Protein AF-A0A2V9PTD5-F1 (afdb_monomer_lite)

pLDDT: mean 80.08, std 20.38, range [32.59, 98.06]

Sequence (118 aa):
MISFTVVIIQIASVGQFMSQRPLQPLEDLILESLNPRAITGLPHPLSKFAANGAVKDGPYVDAIMEFIKDWTWEAPESVRQRAAVWFLFDSERAFFVACFEAGIDAEKLRSHLKSRRT

Radius of gyration: 26.24 Å; chains: 1; bounding box: 47×67×76 Å

Foldseek 3Di:
DDDDPDDDDDDDDDDPPPPPDPDDDPVVVVVLVPPPVSPPPDQDPQLVQAPVSDWDDDDLVVVLVQLVCLCPPPDPPPPSVVVSCCQLPVDPVNQVVSCVNGNGNSVVVSVVVVVVVD

Secondary structure (DSSP, 8-state):
--------------------PPPPPHHHHHHHHT-TT--TTSPPTTGGGBTTS----SHHHHHHHHHHHHHHHSPTT-HHHHHHHIIIII-HHHHHHHHHHHTB-HHHHHHHHHTTT-

Structure (mmCIF, N/CA/C/O backbone):
data_AF-A0A2V9PTD5-F1
#
_entry.id   AF-A0A2V9PTD5-F1
#
loop_
_atom_site.group_PDB
_atom_site.id
_atom_site.type_symbol
_atom_site.label_atom_id
_atom_site.label_alt_id
_atom_site.label_comp_id
_atom_site.label_asym_id
_atom_site.label_entity_id
_atom_site.label_seq_id
_atom_site.pdbx_PDB_ins_code
_atom_site.Cartn_x
_atom_site.Cartn_y
_atom_site.Cartn_z
_atom_site.occupancy
_atom_site.B_iso_or_equiv
_atom_site.auth_seq_id
_atom_site.auth_comp_id
_atom_site.auth_asym_id
_atom_site.auth_atom_id
_atom_site.pdbx_PDB_model_num
ATOM 1 N N . MET A 1 1 ? 30.067 -55.061 -58.990 1.00 37.31 1 MET A N 1
ATOM 2 C CA . MET A 1 1 ? 30.036 -54.650 -57.572 1.00 37.31 1 MET A CA 1
ATOM 3 C C . MET A 1 1 ? 29.016 -53.544 -57.430 1.00 37.31 1 MET A C 1
ATOM 5 O O . MET A 1 1 ? 29.197 -52.472 -57.984 1.00 37.31 1 MET A O 1
ATOM 9 N N . ILE A 1 2 ? 27.903 -53.880 -56.794 1.00 39.75 2 ILE A N 1
ATOM 10 C CA . ILE A 1 2 ? 26.776 -52.997 -56.511 1.00 39.75 2 ILE A CA 1
ATOM 11 C C . ILE A 1 2 ? 27.130 -52.213 -55.244 1.00 39.75 2 ILE A C 1
ATOM 13 O O . ILE A 1 2 ? 27.483 -52.839 -54.250 1.00 39.75 2 ILE A O 1
ATOM 17 N N . SER A 1 3 ? 27.010 -50.887 -55.247 1.00 32.59 3 SER A N 1
ATOM 18 C CA . SER A 1 3 ? 26.665 -50.175 -54.014 1.00 32.59 3 SER A CA 1
ATOM 19 C C . SER A 1 3 ? 25.913 -48.894 -54.350 1.00 32.59 3 SER A C 1
ATOM 21 O O . SER A 1 3 ? 26.396 -48.031 -55.079 1.00 32.59 3 SER A O 1
ATOM 23 N N . PHE A 1 4 ? 24.669 -48.868 -53.888 1.00 35.94 4 PHE A N 1
ATOM 24 C CA . PHE A 1 4 ? 23.638 -47.880 -54.149 1.00 35.94 4 PHE A CA 1
ATOM 25 C C . PHE A 1 4 ? 23.918 -46.587 -53.377 1.00 35.94 4 PHE A C 1
ATOM 27 O O . PHE A 1 4 ? 23.808 -46.563 -52.155 1.00 35.94 4 PHE A O 1
ATOM 34 N N . THR A 1 5 ? 24.181 -45.494 -54.089 1.00 42.69 5 THR A N 1
ATOM 35 C CA . THR A 1 5 ? 24.030 -44.137 -53.548 1.00 42.69 5 THR A CA 1
ATOM 36 C C . THR A 1 5 ? 22.682 -43.599 -54.024 1.00 42.69 5 THR A C 1
ATOM 38 O O . THR A 1 5 ? 22.575 -43.023 -55.102 1.00 42.69 5 THR A O 1
ATOM 41 N N . VAL A 1 6 ? 21.635 -43.850 -53.238 1.00 44.09 6 VAL A N 1
ATOM 42 C CA . VAL A 1 6 ? 20.286 -43.271 -53.389 1.00 44.09 6 VAL A CA 1
ATOM 43 C C . VAL A 1 6 ? 20.145 -42.277 -52.231 1.00 44.09 6 VAL A C 1
ATOM 45 O O . VAL A 1 6 ? 20.207 -42.677 -51.078 1.00 44.09 6 VAL A O 1
ATOM 48 N N . VAL A 1 7 ? 20.331 -40.976 -52.470 1.00 39.41 7 VAL A N 1
ATOM 49 C CA . VAL A 1 7 ? 19.293 -39.989 -52.837 1.00 39.41 7 VAL A CA 1
ATOM 50 C C . VAL A 1 7 ? 18.326 -39.697 -51.675 1.00 39.41 7 VAL A C 1
ATOM 52 O O . VAL A 1 7 ? 17.398 -40.453 -51.427 1.00 39.41 7 VAL A O 1
ATOM 55 N N . ILE A 1 8 ? 18.552 -38.512 -51.082 1.00 47.12 8 ILE A N 1
ATOM 56 C CA . ILE A 1 8 ? 17.583 -37.548 -50.518 1.00 47.12 8 ILE A CA 1
ATOM 57 C C . ILE A 1 8 ? 16.886 -37.953 -49.205 1.00 47.12 8 ILE A C 1
ATOM 59 O O . ILE A 1 8 ? 16.190 -38.951 -49.132 1.00 47.12 8 ILE A O 1
ATOM 63 N N . ILE A 1 9 ? 17.034 -37.121 -48.166 1.00 42.72 9 ILE A N 1
ATOM 64 C CA . ILE A 1 9 ? 15.994 -36.198 -47.673 1.00 42.72 9 ILE A CA 1
ATOM 65 C C . ILE A 1 9 ? 16.661 -35.207 -46.705 1.00 42.72 9 ILE A C 1
ATOM 67 O O . ILE A 1 9 ? 17.253 -35.561 -45.689 1.00 42.72 9 ILE A O 1
ATOM 71 N N . GLN A 1 10 ? 16.530 -33.934 -47.059 1.00 43.75 10 GLN A N 1
ATOM 72 C CA . GLN A 1 10 ? 16.771 -32.783 -46.212 1.00 43.75 10 GLN A CA 1
ATOM 73 C C . GLN A 1 10 ? 15.603 -32.654 -45.228 1.00 43.75 10 GLN A C 1
ATOM 75 O O . GLN A 1 10 ? 14.474 -32.428 -45.655 1.00 43.75 10 GLN A O 1
ATOM 80 N N . ILE A 1 11 ? 15.868 -32.762 -43.926 1.00 47.84 11 ILE A N 1
ATOM 81 C CA . ILE A 1 11 ? 14.998 -32.201 -42.886 1.00 47.84 11 ILE A CA 1
ATOM 82 C C . ILE A 1 11 ? 15.882 -31.317 -42.015 1.00 47.84 11 ILE A C 1
ATOM 84 O O . ILE A 1 11 ? 16.529 -31.766 -41.074 1.00 47.84 11 ILE A O 1
ATOM 88 N N . ALA A 1 12 ? 15.937 -30.037 -42.366 1.00 43.97 12 ALA A N 1
ATOM 89 C CA . ALA A 1 12 ? 16.238 -29.013 -41.386 1.00 43.97 12 ALA A CA 1
ATOM 90 C C . ALA A 1 12 ? 15.075 -28.991 -40.390 1.00 43.97 12 ALA A C 1
ATOM 92 O O . ALA A 1 12 ? 13.953 -28.769 -40.830 1.00 43.97 12 ALA A O 1
ATOM 93 N N . SER A 1 13 ? 15.321 -29.231 -39.099 1.00 43.06 13 SER A N 1
ATOM 94 C CA . SER A 1 13 ? 14.598 -28.596 -37.985 1.00 43.06 13 SER A CA 1
ATOM 95 C C . SER A 1 13 ? 15.048 -29.179 -36.639 1.00 43.06 13 SER A C 1
ATOM 97 O O . SER A 1 13 ? 14.902 -30.370 -36.396 1.00 43.06 13 SER A O 1
ATOM 99 N N . VAL A 1 14 ? 15.524 -28.289 -35.762 1.00 46.84 14 VAL A N 1
ATOM 100 C CA . VAL A 1 14 ? 15.432 -28.370 -34.291 1.00 46.84 14 VAL A CA 1
ATOM 101 C C . VAL A 1 14 ? 16.232 -29.487 -33.603 1.00 46.84 14 VAL A C 1
ATOM 103 O O . VAL A 1 14 ? 15.792 -30.615 -33.428 1.00 46.84 14 VAL A O 1
ATOM 106 N N . GLY A 1 15 ? 17.400 -29.101 -33.086 1.00 41.53 15 GLY A N 1
ATOM 107 C CA . GLY A 1 15 ? 18.190 -29.880 -32.132 1.00 41.53 15 GLY A CA 1
ATOM 108 C C . GLY A 1 15 ? 18.766 -28.963 -31.062 1.00 41.53 15 GLY A C 1
ATOM 109 O O . GLY A 1 15 ? 19.967 -28.722 -31.012 1.00 41.53 15 GLY A O 1
ATOM 110 N N . GLN A 1 16 ? 17.874 -28.381 -30.266 1.00 45.06 16 GLN A N 1
ATOM 111 C CA . GLN A 1 16 ? 18.172 -27.612 -29.064 1.00 45.06 16 GLN A CA 1
ATOM 112 C C . GLN A 1 16 ? 19.129 -28.424 -28.179 1.00 45.06 16 GLN A C 1
ATOM 114 O O . GLN A 1 16 ? 18.814 -29.545 -27.785 1.00 45.06 16 GLN A O 1
ATOM 119 N N . PHE A 1 17 ? 20.315 -27.875 -27.912 1.00 43.28 17 PHE A N 1
ATOM 120 C CA . PHE A 1 17 ? 21.327 -28.461 -27.034 1.00 43.28 17 PHE A CA 1
ATOM 121 C C . PHE A 1 17 ? 20.730 -28.555 -25.618 1.00 43.28 17 PHE A C 1
ATOM 123 O O . PHE A 1 17 ? 20.805 -27.612 -24.832 1.00 43.28 17 PHE A O 1
ATOM 130 N N . MET A 1 18 ? 20.046 -29.659 -25.306 1.00 47.38 18 MET A N 1
ATOM 131 C CA . MET A 1 18 ? 19.550 -29.921 -23.959 1.00 47.38 18 MET A CA 1
ATOM 132 C C . MET A 1 18 ? 20.768 -30.129 -23.065 1.00 47.38 18 MET A C 1
ATOM 134 O O . MET A 1 18 ? 21.425 -31.167 -23.112 1.00 47.38 18 MET A O 1
ATOM 138 N N . SER A 1 19 ? 21.101 -29.094 -22.298 1.00 51.88 19 SER A N 1
ATOM 139 C CA . SER A 1 19 ? 22.134 -29.133 -21.272 1.00 51.88 19 SER A CA 1
ATOM 140 C C . SER A 1 19 ? 21.834 -30.305 -20.331 1.00 51.88 19 SER A C 1
ATOM 142 O O . SER A 1 19 ? 20.830 -30.288 -19.624 1.00 51.88 19 SER A O 1
ATOM 144 N N . GLN A 1 20 ? 22.678 -31.338 -20.353 1.00 54.16 20 GLN A N 1
ATOM 145 C CA . GLN A 1 20 ? 22.596 -32.519 -19.485 1.00 54.16 20 GLN A CA 1
ATOM 146 C C . GLN A 1 20 ? 23.047 -32.146 -18.062 1.00 54.16 20 GLN A C 1
ATOM 148 O O . GLN A 1 20 ? 24.044 -32.658 -17.556 1.00 54.16 20 GLN A O 1
ATOM 153 N N . ARG A 1 21 ? 22.372 -31.183 -17.424 1.00 58.31 21 ARG A N 1
ATOM 154 C CA . ARG A 1 21 ? 22.583 -30.921 -15.999 1.00 58.31 21 ARG A CA 1
ATOM 155 C C . ARG A 1 21 ? 21.888 -32.031 -15.207 1.00 58.31 21 ARG A C 1
ATOM 157 O O . ARG A 1 21 ? 20.734 -32.331 -15.518 1.00 58.31 21 ARG A O 1
ATOM 164 N N . PRO A 1 22 ? 22.554 -32.638 -14.210 1.00 70.06 22 PRO A N 1
ATOM 165 C CA . PRO A 1 22 ? 21.898 -33.557 -13.293 1.00 70.06 22 PRO A CA 1
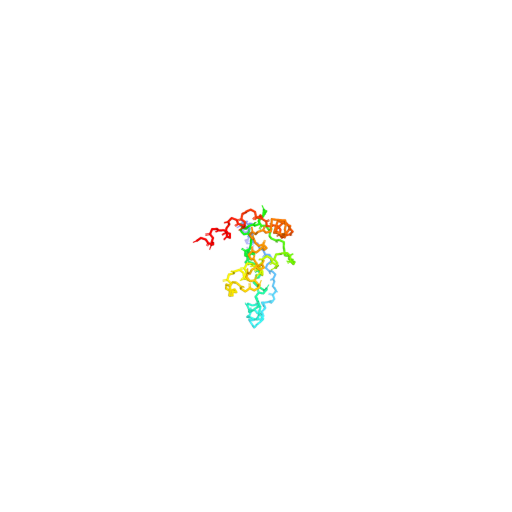ATOM 166 C C . PRO A 1 22 ? 20.664 -32.883 -12.691 1.00 70.06 22 PRO A C 1
ATOM 168 O O . PRO A 1 22 ? 20.736 -31.720 -12.285 1.00 70.06 22 PRO A O 1
ATOM 171 N N . LEU A 1 23 ? 19.537 -33.594 -12.670 1.00 71.31 23 LEU A N 1
ATOM 172 C CA . LEU A 1 23 ? 18.345 -33.124 -11.971 1.00 71.31 23 LEU A CA 1
ATOM 173 C C . LEU A 1 23 ? 18.698 -32.935 -10.493 1.00 71.31 23 LEU A C 1
ATOM 175 O O . LEU A 1 23 ? 19.383 -33.778 -9.910 1.00 71.31 23 LEU A O 1
ATOM 179 N N . GLN A 1 24 ? 18.252 -31.824 -9.906 1.00 78.44 24 GLN A N 1
ATOM 180 C CA . GLN A 1 24 ? 18.408 -31.606 -8.472 1.00 78.44 24 GLN A CA 1
ATOM 181 C C . GLN A 1 24 ? 17.709 -32.737 -7.693 1.00 78.44 24 GLN A C 1
ATOM 183 O O . GLN A 1 24 ? 16.665 -33.226 -8.142 1.00 78.44 24 GLN A O 1
ATOM 188 N N . PRO A 1 25 ? 18.270 -33.168 -6.548 1.00 86.69 25 PRO A N 1
ATOM 189 C CA . PRO A 1 25 ? 17.631 -34.138 -5.668 1.00 86.69 25 PRO A CA 1
ATOM 190 C C . PRO A 1 25 ? 16.219 -33.691 -5.283 1.00 86.69 25 PRO A C 1
ATOM 192 O O . PRO A 1 25 ? 15.972 -32.512 -5.031 1.00 86.69 25 PRO A O 1
ATOM 195 N N . LEU A 1 26 ? 15.286 -34.642 -5.200 1.00 77.94 26 LEU A N 1
ATOM 196 C CA . LEU A 1 26 ? 13.897 -34.363 -4.821 1.00 77.94 26 LEU A CA 1
ATOM 197 C C . LEU A 1 26 ? 13.800 -33.685 -3.445 1.00 77.94 26 LEU A C 1
ATOM 199 O O . LEU A 1 26 ? 12.954 -32.820 -3.244 1.00 77.94 26 LEU A O 1
ATOM 203 N N . GLU A 1 27 ? 14.679 -34.054 -2.515 1.00 84.25 27 GLU A N 1
ATOM 204 C CA . GLU A 1 27 ? 14.752 -33.473 -1.172 1.00 84.25 27 GLU A CA 1
ATOM 205 C C . GLU A 1 27 ? 15.060 -31.971 -1.206 1.00 84.25 27 GLU A C 1
ATOM 207 O O . GLU A 1 27 ? 14.407 -31.198 -0.505 1.00 84.25 27 GLU A O 1
ATOM 212 N N . ASP A 1 28 ? 15.984 -31.551 -2.073 1.00 79.00 28 ASP A N 1
ATOM 213 C CA . ASP A 1 28 ? 16.357 -30.145 -2.242 1.00 79.00 28 ASP A CA 1
ATOM 214 C C . ASP A 1 28 ? 15.203 -29.341 -2.852 1.00 79.00 28 ASP A C 1
ATOM 216 O O . ASP A 1 28 ? 14.907 -28.240 -2.395 1.00 79.00 28 ASP A O 1
ATOM 220 N N . LEU A 1 29 ? 14.490 -29.921 -3.824 1.00 75.06 29 LEU A N 1
ATOM 221 C CA . LEU A 1 29 ? 13.304 -29.309 -4.434 1.00 75.06 29 LEU A CA 1
ATOM 222 C C . LEU A 1 29 ? 12.146 -29.172 -3.435 1.00 75.06 29 LEU A C 1
ATOM 224 O O . LEU A 1 29 ? 11.428 -28.172 -3.447 1.00 75.06 29 LEU A O 1
ATOM 228 N N . ILE A 1 30 ? 11.963 -30.158 -2.550 1.00 77.94 30 ILE A N 1
ATOM 229 C CA . ILE A 1 30 ? 10.975 -30.087 -1.466 1.00 77.94 30 ILE A CA 1
ATOM 230 C C . ILE A 1 30 ? 11.366 -28.979 -0.486 1.00 77.94 30 ILE A C 1
ATOM 232 O O . ILE A 1 30 ? 10.524 -28.150 -0.143 1.00 77.94 30 ILE A O 1
ATOM 236 N N . LEU A 1 31 ? 12.631 -28.917 -0.070 1.00 76.75 31 LEU A N 1
ATOM 237 C CA . LEU A 1 31 ? 13.123 -27.891 0.848 1.00 76.75 31 LEU A CA 1
ATOM 238 C C . LEU A 1 31 ? 13.002 -26.479 0.250 1.00 76.75 31 LEU A C 1
ATOM 240 O O . LEU A 1 31 ? 12.602 -25.543 0.943 1.00 76.75 31 LEU A O 1
ATOM 244 N N . GLU A 1 32 ? 13.283 -26.336 -1.045 1.00 65.88 32 GLU A N 1
ATOM 245 C CA . GLU A 1 32 ? 13.109 -25.094 -1.795 1.00 65.88 32 GLU A CA 1
ATOM 246 C C . GLU A 1 32 ? 11.625 -24.716 -1.902 1.00 65.88 32 GLU A C 1
ATOM 248 O O . GLU A 1 32 ? 11.267 -23.580 -1.613 1.00 65.88 32 GLU A O 1
ATOM 253 N N . SER A 1 33 ? 10.724 -25.665 -2.172 1.00 62.09 33 SER A N 1
ATOM 254 C CA . SER A 1 33 ? 9.275 -25.395 -2.207 1.00 62.09 33 SER A CA 1
ATOM 255 C C . SER A 1 33 ? 8.700 -24.911 -0.867 1.00 62.09 33 SER 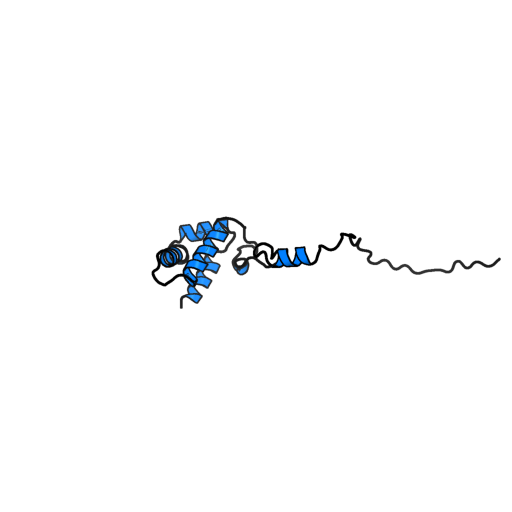A C 1
ATOM 257 O O . SER A 1 33 ? 7.703 -24.189 -0.837 1.00 62.09 33 SER A O 1
ATOM 259 N N . LEU A 1 34 ? 9.338 -25.286 0.247 1.00 70.38 34 LEU A N 1
ATOM 260 C CA . LEU A 1 34 ? 8.956 -24.882 1.600 1.00 70.38 34 LEU A CA 1
ATOM 261 C C . LEU A 1 34 ? 9.521 -23.512 1.993 1.00 70.38 34 LEU A C 1
ATOM 263 O O . LEU A 1 34 ? 9.106 -22.947 3.006 1.00 70.38 34 LEU A O 1
ATOM 267 N N . ASN A 1 35 ? 10.451 -22.959 1.212 1.00 60.03 35 ASN A N 1
ATOM 268 C CA . ASN A 1 35 ? 10.963 -21.618 1.429 1.00 60.03 35 ASN A CA 1
ATOM 269 C C . ASN A 1 35 ? 9.987 -20.594 0.811 1.00 60.03 35 ASN A C 1
ATOM 271 O O . ASN A 1 35 ? 9.894 -20.490 -0.413 1.00 60.03 35 ASN A O 1
ATOM 275 N N . PRO A 1 36 ? 9.301 -19.760 1.615 1.00 55.41 36 PRO A N 1
ATOM 276 C CA . PRO A 1 36 ? 8.350 -18.771 1.103 1.00 55.41 36 PRO A CA 1
ATOM 277 C C . PRO A 1 36 ? 9.007 -17.697 0.218 1.00 55.41 36 PRO A C 1
ATOM 279 O O . PRO A 1 36 ? 8.306 -16.995 -0.504 1.00 55.41 36 PRO A O 1
ATOM 282 N N . ARG A 1 37 ? 10.344 -17.573 0.248 1.00 55.91 37 ARG A N 1
ATOM 283 C CA . ARG A 1 37 ? 11.127 -16.706 -0.650 1.00 55.91 37 ARG A CA 1
ATOM 284 C C . ARG A 1 37 ? 11.570 -17.400 -1.940 1.00 55.91 37 ARG A C 1
ATOM 286 O O . ARG A 1 37 ? 12.048 -16.723 -2.842 1.00 55.91 37 ARG A O 1
ATOM 293 N N . ALA A 1 38 ? 11.448 -18.723 -2.028 1.00 49.88 38 ALA A N 1
ATOM 294 C CA . ALA A 1 38 ? 11.883 -19.511 -3.179 1.00 49.88 38 ALA A CA 1
ATOM 295 C C . ALA A 1 38 ? 10.766 -19.791 -4.189 1.00 49.88 38 ALA A C 1
ATOM 297 O O . ALA A 1 38 ? 11.010 -20.444 -5.203 1.00 49.88 38 ALA A O 1
ATOM 298 N N . ILE A 1 39 ? 9.563 -19.239 -3.982 1.00 55.09 39 ILE A N 1
ATOM 299 C CA . ILE A 1 39 ? 8.552 -19.157 -5.038 1.00 55.09 39 ILE A CA 1
ATOM 300 C C . ILE A 1 39 ? 9.008 -18.110 -6.065 1.00 55.09 39 ILE A C 1
ATOM 302 O O . ILE A 1 39 ? 8.471 -17.010 -6.182 1.00 55.09 39 ILE A O 1
ATOM 306 N N . THR A 1 40 ? 10.064 -18.447 -6.793 1.00 55.22 40 THR A N 1
ATOM 307 C CA . THR A 1 40 ? 10.562 -17.679 -7.920 1.00 55.22 40 THR A CA 1
ATOM 308 C C . THR A 1 40 ? 9.669 -18.009 -9.114 1.00 55.22 40 THR A C 1
ATOM 310 O O . THR A 1 40 ? 9.489 -19.165 -9.484 1.00 55.22 40 THR A O 1
ATOM 313 N N . GLY A 1 41 ? 9.007 -16.990 -9.666 1.00 59.16 41 GLY A N 1
ATOM 314 C CA . GLY A 1 41 ? 8.111 -17.137 -10.820 1.00 59.16 41 GLY A CA 1
ATOM 315 C C . GLY A 1 41 ? 6.641 -16.797 -10.571 1.00 59.16 41 GLY A C 1
ATOM 316 O O . GLY A 1 41 ? 5.905 -16.644 -11.546 1.00 59.16 41 GLY A O 1
ATOM 317 N N . LEU A 1 42 ? 6.202 -16.598 -9.319 1.00 66.06 42 LEU A N 1
ATOM 318 C CA . LEU A 1 42 ? 4.923 -15.924 -9.076 1.00 66.06 42 LEU A CA 1
ATOM 319 C C . LEU A 1 42 ? 5.113 -14.404 -9.144 1.00 66.06 42 LEU A C 1
ATOM 321 O O . LEU A 1 42 ? 6.087 -13.879 -8.602 1.00 66.06 42 LEU A O 1
ATOM 325 N N . PRO A 1 43 ? 4.193 -13.674 -9.794 1.00 76.88 43 PRO A N 1
ATOM 326 C CA . PRO A 1 43 ? 4.271 -12.225 -9.832 1.00 76.88 43 PRO A CA 1
ATOM 327 C C . PRO A 1 43 ? 4.115 -11.668 -8.413 1.00 76.88 43 PRO A C 1
ATOM 329 O O . PRO A 1 43 ? 3.262 -12.127 -7.650 1.00 76.88 43 PRO A O 1
ATOM 332 N N . HIS A 1 44 ? 4.922 -10.659 -8.069 1.00 85.19 44 HIS A N 1
ATOM 333 C CA . HIS A 1 44 ? 4.862 -9.991 -6.767 1.00 85.19 44 HIS A CA 1
ATOM 334 C C . HIS A 1 44 ? 3.401 -9.625 -6.416 1.00 85.19 44 HIS A C 1
ATOM 336 O O . HIS A 1 44 ? 2.678 -9.170 -7.309 1.00 85.19 44 HIS A O 1
ATOM 342 N N . PRO A 1 45 ? 2.922 -9.750 -5.162 1.00 87.62 45 PRO A N 1
ATOM 343 C CA . PRO A 1 45 ? 1.519 -9.467 -4.811 1.00 87.62 45 PRO A CA 1
ATOM 344 C C . PRO A 1 45 ? 1.023 -8.073 -5.232 1.00 87.62 45 PRO A C 1
ATOM 346 O O . PRO A 1 45 ? -0.156 -7.873 -5.538 1.00 87.62 45 PRO A O 1
ATOM 349 N N . LEU A 1 46 ? 1.945 -7.108 -5.282 1.00 91.56 46 LEU A N 1
ATOM 350 C CA . LEU A 1 46 ? 1.695 -5.726 -5.704 1.00 91.56 46 LEU A CA 1
ATOM 351 C C . LEU A 1 46 ? 1.917 -5.471 -7.206 1.00 91.56 46 LEU A C 1
ATOM 353 O O . LEU A 1 46 ? 1.686 -4.360 -7.666 1.00 91.56 46 LEU A O 1
ATOM 357 N N . SER A 1 47 ? 2.297 -6.481 -7.992 1.00 91.62 47 SER A N 1
ATOM 358 C CA . SER A 1 47 ? 2.549 -6.373 -9.444 1.00 91.62 47 SER A CA 1
ATOM 359 C C . SER A 1 47 ? 1.365 -5.821 -10.233 1.00 91.62 47 SER A C 1
ATOM 361 O O . SER A 1 47 ? 1.549 -5.012 -11.136 1.00 91.62 47 SER A O 1
ATOM 363 N N . LYS A 1 48 ? 0.129 -6.154 -9.843 1.00 91.44 48 LYS A N 1
ATOM 364 C CA . LYS A 1 48 ? -1.089 -5.580 -10.445 1.00 91.44 48 LYS A CA 1
ATOM 365 C C . LYS A 1 48 ? -1.206 -4.061 -10.264 1.00 91.44 48 LYS A C 1
ATOM 367 O O . LYS A 1 48 ? -1.992 -3.421 -10.967 1.00 91.44 48 LYS A O 1
ATOM 372 N N . PHE A 1 49 ? -0.454 -3.496 -9.324 1.00 94.50 49 PHE A N 1
ATOM 373 C CA . PHE A 1 49 ? -0.353 -2.066 -9.064 1.00 94.50 49 PHE A CA 1
ATOM 374 C C . PHE A 1 49 ? 0.962 -1.466 -9.558 1.00 94.50 49 PHE A C 1
ATOM 376 O O . PHE A 1 49 ? 1.159 -0.276 -9.376 1.00 94.50 49 PHE A O 1
ATOM 383 N N . ALA A 1 50 ? 1.861 -2.238 -10.170 1.00 93.12 50 ALA A N 1
ATOM 384 C CA . ALA A 1 50 ? 3.102 -1.692 -10.698 1.00 93.12 50 ALA A CA 1
ATOM 385 C C . ALA A 1 50 ? 2.821 -0.733 -11.863 1.00 93.12 50 ALA A C 1
ATOM 387 O O . ALA A 1 50 ? 2.040 -1.058 -12.761 1.00 93.12 50 ALA A O 1
ATOM 388 N N . ALA A 1 51 ? 3.490 0.420 -11.874 1.00 84.56 51 ALA A N 1
ATOM 389 C CA . ALA A 1 51 ? 3.298 1.440 -12.907 1.00 84.56 51 ALA A CA 1
ATOM 390 C C . ALA A 1 51 ? 3.737 0.953 -14.303 1.00 84.56 51 ALA A C 1
ATOM 392 O O . ALA A 1 51 ? 3.161 1.336 -15.316 1.00 84.56 51 ALA A O 1
ATOM 393 N N . ASN A 1 52 ? 4.738 0.071 -14.358 1.00 84.62 52 ASN A N 1
ATOM 394 C CA . ASN A 1 52 ? 5.306 -0.503 -15.582 1.00 84.62 52 ASN A CA 1
ATOM 395 C C . ASN A 1 52 ? 5.254 -2.045 -15.599 1.00 84.62 52 ASN A C 1
ATOM 397 O O . ASN A 1 52 ? 5.972 -2.681 -16.366 1.00 84.62 52 ASN A O 1
ATOM 401 N N . GLY A 1 53 ? 4.445 -2.650 -14.723 1.00 77.00 53 GLY A N 1
ATOM 402 C CA . GLY A 1 53 ? 4.362 -4.104 -14.560 1.00 77.00 53 GLY A CA 1
ATOM 403 C C . GLY A 1 53 ? 5.479 -4.734 -13.716 1.00 77.00 53 GLY A C 1
ATOM 404 O O . GLY A 1 53 ? 5.378 -5.919 -13.405 1.00 77.00 53 GLY A O 1
ATOM 405 N N . ALA A 1 54 ? 6.495 -3.970 -13.293 1.00 86.62 54 ALA A N 1
ATOM 406 C CA . ALA A 1 54 ? 7.578 -4.442 -12.433 1.00 86.62 54 ALA A CA 1
ATOM 407 C C . ALA A 1 54 ? 7.550 -3.752 -11.060 1.00 86.62 54 ALA A C 1
ATOM 409 O O . ALA A 1 54 ? 7.539 -2.527 -10.959 1.00 86.62 54 ALA A O 1
ATOM 410 N N . VAL A 1 55 ? 7.564 -4.550 -9.992 1.00 91.44 55 VAL A N 1
ATOM 411 C CA . VAL A 1 55 ? 7.738 -4.057 -8.619 1.00 91.44 55 VAL A CA 1
ATOM 412 C C . VAL A 1 55 ? 9.223 -4.081 -8.294 1.00 91.44 55 VAL A C 1
ATOM 414 O O . VAL A 1 55 ? 9.916 -5.032 -8.652 1.00 91.44 55 VAL A O 1
ATOM 417 N N . LYS A 1 56 ? 9.715 -3.030 -7.641 1.00 91.81 56 LYS A N 1
ATOM 418 C CA . LYS A 1 56 ? 11.094 -2.977 -7.158 1.00 91.81 56 LYS A CA 1
ATOM 419 C C . LYS A 1 56 ? 11.153 -3.614 -5.776 1.00 91.81 56 LYS A C 1
ATOM 421 O O . LYS A 1 56 ? 10.573 -3.077 -4.832 1.00 91.81 56 LYS A O 1
ATOM 426 N N . ASP A 1 57 ? 11.858 -4.734 -5.673 1.00 87.56 57 ASP A N 1
ATOM 427 C CA . ASP A 1 57 ? 12.147 -5.355 -4.383 1.00 87.56 57 ASP A CA 1
ATOM 428 C C . ASP A 1 57 ? 12.994 -4.410 -3.516 1.00 87.56 57 ASP A C 1
ATOM 430 O O . ASP A 1 57 ? 13.892 -3.721 -4.011 1.00 87.56 57 ASP A O 1
ATOM 434 N N . GLY A 1 58 ? 12.700 -4.356 -2.217 1.00 90.19 58 GLY A N 1
ATOM 435 C CA . GLY A 1 58 ? 13.371 -3.455 -1.287 1.00 90.19 58 GLY A CA 1
ATOM 436 C C . GLY A 1 58 ? 12.519 -3.041 -0.082 1.00 90.19 58 GLY A C 1
ATOM 437 O O . GLY A 1 58 ? 11.339 -3.375 0.019 1.00 90.19 58 GLY A O 1
ATOM 438 N N . PRO A 1 59 ? 13.087 -2.231 0.826 1.00 93.69 59 PRO A N 1
ATOM 439 C CA . PRO A 1 59 ? 12.455 -1.918 2.108 1.00 93.69 59 PRO A CA 1
ATOM 440 C C . PRO A 1 59 ? 11.114 -1.184 1.967 1.00 93.69 59 PRO A C 1
ATOM 442 O O . PRO A 1 59 ? 10.256 -1.296 2.836 1.00 93.69 59 PRO A O 1
ATOM 445 N N . TYR A 1 60 ? 10.906 -0.440 0.877 1.00 95.38 60 TYR A N 1
ATOM 446 C CA . TYR A 1 60 ? 9.649 0.269 0.641 1.00 95.38 60 TYR A CA 1
ATOM 447 C C . TYR A 1 60 ? 8.501 -0.669 0.276 1.00 95.38 60 TYR A C 1
ATOM 449 O O . TYR A 1 60 ? 7.391 -0.489 0.776 1.00 95.38 60 TYR A O 1
ATOM 457 N N . VAL A 1 61 ? 8.755 -1.677 -0.565 1.00 94.81 61 VAL A N 1
ATOM 458 C CA . VAL A 1 61 ? 7.726 -2.666 -0.901 1.00 94.81 61 VAL A CA 1
ATOM 459 C C . VAL A 1 61 ? 7.400 -3.533 0.316 1.00 94.81 61 VAL A C 1
ATOM 461 O O . VAL A 1 61 ? 6.223 -3.773 0.588 1.00 94.81 61 VAL A O 1
ATOM 464 N N . ASP A 1 62 ? 8.417 -3.892 1.105 1.00 94.19 62 ASP A N 1
ATOM 465 C CA . ASP A 1 62 ? 8.251 -4.637 2.353 1.00 94.19 62 ASP A CA 1
ATOM 466 C C . ASP A 1 62 ? 7.408 -3.847 3.362 1.00 94.19 62 ASP A C 1
ATOM 468 O O . ASP A 1 62 ? 6.435 -4.373 3.901 1.00 94.19 62 ASP A O 1
ATOM 472 N N . ALA A 1 63 ? 7.707 -2.556 3.549 1.00 95.69 63 ALA A N 1
ATOM 473 C CA . ALA A 1 63 ? 6.949 -1.685 4.444 1.00 95.69 63 ALA A CA 1
ATOM 474 C C . ALA A 1 63 ? 5.485 -1.531 4.003 1.00 95.69 63 ALA A C 1
ATOM 476 O O . ALA A 1 63 ? 4.577 -1.601 4.829 1.00 95.69 63 ALA A O 1
ATOM 477 N N . ILE A 1 64 ? 5.222 -1.355 2.701 1.00 96.88 64 ILE A N 1
ATOM 478 C CA . ILE A 1 64 ? 3.846 -1.290 2.182 1.00 96.88 64 ILE A CA 1
ATOM 479 C C . ILE A 1 64 ? 3.098 -2.592 2.489 1.00 96.88 64 ILE A C 1
ATOM 481 O O . ILE A 1 64 ? 1.950 -2.549 2.935 1.00 96.88 64 ILE A O 1
ATOM 485 N N . MET A 1 65 ? 3.737 -3.742 2.271 1.00 96.12 65 MET A N 1
ATOM 486 C CA . MET A 1 65 ? 3.148 -5.049 2.565 1.00 96.12 65 MET A CA 1
ATOM 487 C C . MET A 1 65 ? 2.871 -5.230 4.061 1.00 96.12 65 MET A C 1
ATOM 489 O O . MET A 1 65 ? 1.800 -5.725 4.421 1.00 96.12 65 MET A O 1
ATOM 493 N N . GLU A 1 66 ? 3.788 -4.797 4.926 1.00 96.56 66 GLU A N 1
ATOM 494 C CA . GLU A 1 66 ? 3.620 -4.837 6.379 1.00 96.56 66 GLU A CA 1
ATOM 495 C C . GLU A 1 66 ? 2.446 -3.964 6.830 1.00 96.56 66 GLU A C 1
ATOM 497 O O . GLU A 1 66 ? 1.560 -4.455 7.522 1.00 96.56 66 GLU A O 1
ATOM 502 N N . PHE A 1 67 ? 2.334 -2.726 6.344 1.00 97.56 67 PHE A N 1
ATOM 503 C CA . PHE A 1 67 ? 1.188 -1.878 6.678 1.00 97.56 67 PHE A CA 1
ATOM 504 C C . PHE A 1 67 ? -0.139 -2.433 6.145 1.00 97.56 67 PHE A C 1
ATOM 506 O O . PHE A 1 67 ? -1.156 -2.348 6.828 1.00 97.56 67 PHE A O 1
ATOM 513 N N . ILE A 1 68 ? -0.167 -3.040 4.953 1.00 96.56 68 ILE A N 1
ATOM 514 C CA . ILE A 1 68 ? -1.381 -3.711 4.453 1.00 96.56 68 ILE A CA 1
ATOM 515 C C . ILE A 1 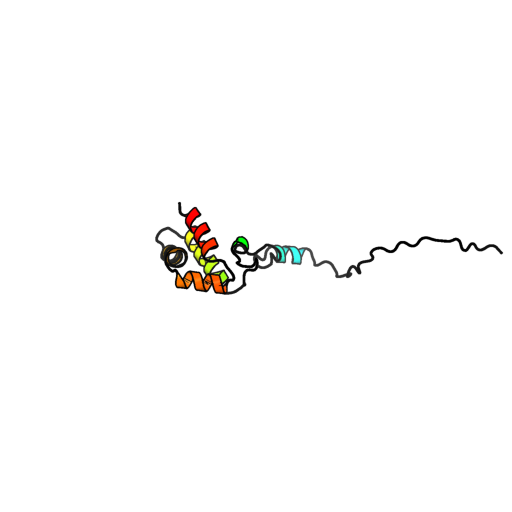68 ? -1.769 -4.877 5.372 1.00 96.56 68 ILE A C 1
ATOM 517 O O . ILE A 1 68 ? -2.954 -5.072 5.659 1.00 96.56 68 ILE A O 1
ATOM 521 N N . LYS A 1 69 ? -0.789 -5.648 5.850 1.00 95.81 69 LYS A N 1
ATOM 522 C CA . LYS A 1 69 ? -1.017 -6.739 6.799 1.00 95.81 69 LYS A CA 1
ATOM 523 C C . LYS A 1 69 ? -1.539 -6.206 8.134 1.00 95.81 69 LYS A C 1
ATOM 525 O O . LYS A 1 69 ? -2.562 -6.688 8.609 1.00 95.81 69 LYS A O 1
ATOM 530 N N . ASP A 1 70 ? -0.896 -5.193 8.698 1.00 96.62 70 ASP A N 1
ATOM 531 C CA . ASP A 1 70 ? -1.298 -4.595 9.971 1.00 96.62 70 ASP A CA 1
ATOM 532 C C . ASP A 1 70 ? -2.704 -3.994 9.889 1.00 96.62 70 ASP A C 1
ATOM 534 O O . ASP A 1 70 ? -3.501 -4.130 10.811 1.00 96.62 70 ASP A O 1
ATOM 538 N N . TRP A 1 71 ? -3.072 -3.397 8.756 1.00 95.69 71 TRP A N 1
ATOM 539 C CA . TRP A 1 71 ? -4.434 -2.914 8.542 1.00 95.69 71 TRP A CA 1
ATOM 540 C C . TRP A 1 71 ? -5.481 -4.042 8.486 1.00 95.69 71 TRP A C 1
ATOM 542 O O . TRP A 1 71 ? -6.622 -3.830 8.896 1.00 95.69 71 TRP A O 1
ATOM 552 N N . THR A 1 72 ? -5.120 -5.223 7.976 1.00 92.75 72 THR A N 1
ATOM 553 C CA . THR A 1 72 ? -6.068 -6.324 7.717 1.00 92.75 72 THR A CA 1
ATOM 554 C C . THR A 1 72 ? -6.181 -7.343 8.849 1.00 92.75 72 THR A C 1
ATOM 556 O O . THR A 1 72 ? -7.249 -7.931 9.009 1.00 92.75 72 THR A O 1
ATOM 559 N N . TRP A 1 73 ? -5.113 -7.565 9.617 1.00 92.88 73 TRP A N 1
ATOM 560 C CA . TRP A 1 73 ? -5.031 -8.663 10.589 1.00 92.88 73 TRP A CA 1
ATOM 561 C C . TRP A 1 73 ? -4.916 -8.218 12.045 1.00 92.88 73 TRP A C 1
ATOM 563 O O . TRP A 1 73 ? -5.244 -9.005 12.933 1.00 92.88 73 TRP A O 1
ATOM 573 N N . GLU A 1 74 ? -4.435 -7.004 12.315 1.00 94.44 74 GLU A N 1
ATOM 574 C CA . GLU A 1 74 ? -4.302 -6.535 13.694 1.00 94.44 74 GLU A CA 1
ATOM 575 C C . GLU A 1 74 ? -5.661 -6.153 14.286 1.00 94.44 74 GLU A C 1
ATOM 577 O O . GLU A 1 74 ? -6.609 -5.792 13.581 1.00 94.44 74 GLU A O 1
ATOM 582 N N . ALA A 1 75 ? -5.749 -6.216 15.616 1.00 90.75 75 ALA A N 1
ATOM 583 C CA . ALA A 1 75 ? -6.965 -5.836 16.319 1.00 90.75 75 ALA A CA 1
ATOM 584 C C . ALA A 1 75 ? -7.349 -4.379 15.979 1.00 90.75 75 ALA A C 1
ATOM 586 O O . ALA A 1 75 ? -6.461 -3.512 15.928 1.00 90.75 75 ALA A O 1
ATOM 587 N N . PRO A 1 76 ? -8.648 -4.084 15.778 1.00 90.25 76 PRO A N 1
ATOM 588 C CA . PRO A 1 76 ? -9.117 -2.715 15.601 1.00 90.25 76 PRO A CA 1
ATOM 589 C C . PRO A 1 76 ? -8.604 -1.810 16.725 1.00 90.25 76 PRO A C 1
ATOM 591 O O . PRO A 1 76 ? -8.533 -2.237 17.877 1.00 90.25 76 PRO A O 1
ATOM 594 N N . GLU A 1 77 ? -8.231 -0.573 16.391 1.00 91.06 77 GLU A N 1
ATOM 595 C CA . GLU A 1 77 ? -7.699 0.433 17.327 1.00 91.06 77 GLU A CA 1
ATOM 596 C C . GLU A 1 77 ? -6.348 0.097 17.982 1.00 91.06 77 GLU A C 1
ATOM 598 O O . GLU A 1 77 ? -5.817 0.899 18.760 1.00 91.06 77 GLU A O 1
ATOM 603 N N . SER A 1 78 ? -5.733 -1.041 17.644 1.00 95.81 78 SER A N 1
ATOM 604 C CA . SER A 1 78 ? -4.353 -1.318 18.042 1.00 95.81 78 SER A CA 1
ATOM 605 C C . SER A 1 78 ? -3.402 -0.263 17.468 1.00 95.81 78 SER A C 1
ATOM 607 O O . SER A 1 78 ? -3.651 0.344 16.423 1.00 95.81 78 SER A O 1
ATOM 609 N N . VAL A 1 79 ? -2.267 -0.048 18.141 1.00 96.94 79 VAL A N 1
ATOM 610 C CA . VAL A 1 79 ? -1.261 0.939 17.707 1.00 96.94 79 VAL A CA 1
ATOM 611 C C . VAL A 1 79 ? -0.806 0.671 16.268 1.00 96.94 79 VAL A C 1
ATOM 613 O O . VAL A 1 79 ? -0.674 1.610 15.486 1.00 96.94 79 VAL A O 1
ATOM 616 N N . ARG A 1 80 ? -0.628 -0.605 15.903 1.00 97.06 80 ARG A N 1
ATOM 617 C CA . ARG A 1 80 ? -0.235 -1.026 14.552 1.00 97.06 80 ARG A CA 1
ATOM 618 C C . ARG A 1 80 ? -1.323 -0.772 13.522 1.00 97.06 80 ARG A C 1
ATOM 620 O O . ARG A 1 80 ? -1.051 -0.143 12.505 1.00 97.06 80 ARG A O 1
ATOM 627 N N . GLN A 1 81 ? -2.563 -1.166 13.812 1.00 96.81 81 GLN A N 1
ATOM 628 C CA . GLN A 1 81 ? -3.688 -0.927 12.910 1.00 96.81 81 GLN A CA 1
ATOM 629 C C . GLN A 1 81 ? -3.899 0.575 12.667 1.00 96.81 81 GLN A C 1
ATOM 631 O O . GLN A 1 81 ? -4.074 0.995 11.525 1.00 96.81 81 GLN A O 1
ATOM 636 N N . ARG A 1 82 ? -3.775 1.412 13.706 1.00 96.88 82 ARG A N 1
ATOM 637 C CA . ARG A 1 82 ? -3.851 2.877 13.582 1.00 96.88 82 ARG A CA 1
ATOM 638 C C . ARG A 1 82 ? -2.700 3.462 12.765 1.00 96.88 82 ARG A C 1
ATOM 640 O O . ARG A 1 82 ? -2.936 4.335 11.932 1.00 96.88 82 ARG A O 1
ATOM 647 N N . ALA A 1 83 ? -1.474 2.981 12.973 1.00 97.38 83 ALA A N 1
ATOM 648 C CA . ALA A 1 83 ? -0.319 3.390 12.174 1.00 97.38 83 ALA A CA 1
ATOM 649 C C . ALA A 1 83 ? -0.495 3.010 10.696 1.00 97.38 83 ALA A C 1
ATOM 651 O O . ALA A 1 83 ? -0.225 3.825 9.815 1.00 97.38 83 ALA A O 1
ATOM 652 N N . ALA A 1 84 ? -1.019 1.813 10.428 1.00 97.31 84 ALA A N 1
ATOM 653 C CA . ALA A 1 84 ? -1.336 1.355 9.086 1.00 97.31 84 ALA A CA 1
ATOM 654 C C . ALA A 1 84 ? -2.433 2.192 8.424 1.00 97.31 84 ALA A C 1
ATOM 656 O O . ALA A 1 84 ? -2.284 2.583 7.268 1.00 97.31 84 ALA A O 1
ATOM 657 N N . VAL A 1 85 ? -3.502 2.532 9.152 1.00 96.88 85 VAL A N 1
ATOM 658 C CA . VAL A 1 85 ? -4.553 3.421 8.639 1.00 96.88 85 VAL A CA 1
ATOM 659 C C . VAL A 1 85 ? -3.972 4.785 8.271 1.00 96.88 85 VAL A C 1
ATOM 661 O O . VAL A 1 85 ? -4.186 5.253 7.150 1.00 96.88 85 VAL A O 1
ATOM 664 N N . TRP A 1 86 ? -3.179 5.375 9.169 1.00 97.25 86 TRP A N 1
ATOM 665 C CA . TRP A 1 86 ? -2.530 6.656 8.914 1.00 97.25 86 TRP A CA 1
ATOM 666 C C . TRP A 1 86 ? -1.620 6.594 7.684 1.00 97.25 86 TRP A C 1
ATOM 668 O O . TRP A 1 86 ? -1.730 7.433 6.793 1.00 97.25 86 TRP A O 1
ATOM 678 N N . PHE A 1 87 ? -0.748 5.588 7.591 1.00 98.06 87 PHE A N 1
ATOM 679 C CA . PHE A 1 87 ? 0.182 5.456 6.472 1.00 98.06 87 PHE A CA 1
ATOM 680 C C . PHE A 1 87 ? -0.554 5.236 5.143 1.00 98.06 87 PHE A C 1
ATOM 682 O O . PHE A 1 87 ? -0.300 5.947 4.174 1.00 98.06 87 PHE A O 1
ATOM 689 N N . LEU A 1 88 ? -1.485 4.279 5.087 1.00 96.75 88 LEU A N 1
ATOM 690 C CA . LEU A 1 88 ? -2.133 3.869 3.839 1.00 96.75 88 LEU A CA 1
ATOM 691 C C . LEU A 1 88 ? -3.141 4.903 3.327 1.00 96.75 88 LEU A C 1
ATOM 693 O O . LEU A 1 88 ? -3.236 5.116 2.112 1.00 96.75 88 LEU A O 1
ATOM 697 N N . PHE A 1 89 ? -3.894 5.549 4.220 1.00 95.94 89 PHE A N 1
ATOM 698 C CA . PHE A 1 89 ? -5.050 6.364 3.835 1.00 95.94 89 PHE A CA 1
ATOM 699 C C . PHE A 1 89 ? -4.881 7.859 4.091 1.00 95.94 89 PHE A C 1
ATOM 701 O O . PHE A 1 89 ? -5.344 8.638 3.255 1.00 95.94 89 PHE A O 1
ATOM 708 N N . ASP A 1 90 ? -4.214 8.253 5.176 1.00 95.69 90 ASP A N 1
ATOM 709 C CA . ASP A 1 90 ? -4.196 9.654 5.621 1.00 95.69 90 ASP A CA 1
ATOM 710 C C . ASP A 1 90 ? -2.918 10.388 5.193 1.00 95.69 90 ASP A C 1
ATOM 712 O O . ASP A 1 90 ? -2.943 11.570 4.853 1.00 95.69 90 ASP A O 1
ATOM 716 N N . SER A 1 91 ? -1.783 9.690 5.163 1.00 94.25 91 SER A N 1
ATOM 717 C CA . SER A 1 91 ? -0.498 10.260 4.778 1.00 94.25 91 SER A CA 1
ATOM 718 C C . SER A 1 91 ? -0.333 10.235 3.265 1.00 94.25 91 SER A C 1
ATOM 720 O O . SER A 1 91 ? -0.004 9.213 2.665 1.00 94.25 91 SER A O 1
ATOM 722 N N . GLU A 1 92 ? -0.562 11.367 2.606 1.00 93.50 92 GLU A N 1
ATOM 723 C CA . GLU A 1 92 ? -0.367 11.472 1.158 1.00 93.50 92 GLU A CA 1
ATOM 724 C C . GLU A 1 92 ? 1.106 11.299 0.773 1.00 93.50 92 GLU A C 1
ATOM 726 O O . GLU A 1 92 ? 1.448 10.414 -0.010 1.00 93.50 92 GLU A O 1
ATOM 731 N N . ARG A 1 93 ? 1.992 12.087 1.390 1.00 96.25 93 ARG A N 1
ATOM 732 C CA . ARG A 1 93 ? 3.410 12.128 1.024 1.00 96.25 93 ARG A CA 1
ATOM 733 C C . ARG A 1 93 ? 4.150 10.829 1.336 1.00 96.25 93 ARG A C 1
ATOM 735 O O . ARG A 1 93 ? 4.891 10.354 0.482 1.00 96.25 93 ARG A O 1
ATOM 742 N N . ALA A 1 94 ? 3.992 10.269 2.539 1.00 95.81 94 ALA A N 1
ATOM 743 C CA . ALA A 1 94 ? 4.751 9.075 2.927 1.00 95.81 94 ALA A CA 1
ATOM 744 C C . ALA A 1 94 ? 4.363 7.870 2.062 1.00 95.81 94 ALA A C 1
ATOM 746 O O . ALA A 1 94 ? 5.232 7.154 1.568 1.00 95.81 94 ALA A O 1
ATOM 747 N N . PHE A 1 95 ? 3.062 7.704 1.823 1.00 97.38 95 PHE A N 1
ATOM 748 C CA . PHE A 1 95 ? 2.542 6.658 0.957 1.00 97.38 95 PHE A CA 1
ATOM 749 C C . PHE A 1 95 ? 2.990 6.827 -0.495 1.00 97.38 95 PHE A C 1
ATOM 751 O O . PHE A 1 95 ? 3.442 5.860 -1.104 1.00 97.38 95 PHE A O 1
ATOM 758 N N . PHE A 1 96 ? 2.905 8.047 -1.040 1.00 96.94 96 PHE A N 1
ATOM 759 C CA . PHE A 1 96 ? 3.340 8.325 -2.407 1.00 96.94 96 PHE A CA 1
ATOM 760 C C . PHE A 1 96 ? 4.823 8.002 -2.602 1.00 96.94 96 PHE A C 1
ATOM 762 O O . PHE A 1 96 ? 5.167 7.292 -3.542 1.00 96.94 96 PHE A O 1
ATOM 769 N N . VAL A 1 97 ? 5.692 8.466 -1.695 1.00 97.31 97 VAL A N 1
ATOM 770 C CA . VAL A 1 97 ? 7.137 8.194 -1.765 1.00 97.31 97 VAL A CA 1
ATOM 771 C C . VAL A 1 97 ? 7.406 6.694 -1.702 1.00 97.31 97 VAL A C 1
ATOM 773 O O . VAL A 1 97 ? 8.119 6.176 -2.553 1.00 97.31 97 VAL A O 1
ATOM 776 N N . ALA A 1 98 ? 6.797 5.978 -0.753 1.00 97.06 98 ALA A N 1
ATOM 777 C CA . ALA A 1 98 ? 6.985 4.534 -0.650 1.00 97.06 98 ALA A CA 1
ATOM 778 C C . ALA A 1 98 ? 6.533 3.801 -1.924 1.00 97.06 98 ALA A C 1
ATOM 780 O O . ALA A 1 98 ? 7.239 2.922 -2.412 1.00 97.06 98 ALA A O 1
ATOM 781 N N . CYS A 1 99 ? 5.384 4.180 -2.493 1.00 97.06 99 CYS A N 1
ATOM 782 C CA . CYS A 1 99 ? 4.890 3.583 -3.732 1.00 97.06 99 CYS A CA 1
ATOM 783 C C . CYS A 1 99 ? 5.815 3.891 -4.915 1.00 97.06 99 CYS A C 1
ATOM 785 O O . CYS A 1 99 ? 6.162 2.982 -5.663 1.00 97.06 99 CYS A O 1
ATOM 787 N N . PHE A 1 100 ? 6.268 5.139 -5.055 1.00 96.31 100 PHE A N 1
ATOM 788 C CA . PHE A 1 100 ? 7.195 5.546 -6.109 1.00 96.31 100 PHE A CA 1
ATOM 789 C C . PHE A 1 100 ? 8.507 4.750 -6.053 1.00 96.31 100 PHE A C 1
ATOM 791 O O . PHE A 1 100 ? 8.940 4.186 -7.064 1.00 96.31 100 PHE A O 1
ATOM 798 N N . GLU A 1 101 ? 9.099 4.635 -4.863 1.00 96.50 101 GLU A N 1
ATOM 799 C CA . GLU A 1 101 ? 10.325 3.861 -4.654 1.00 96.50 101 GLU A CA 1
ATOM 800 C C . GLU A 1 101 ? 10.113 2.360 -4.901 1.00 96.50 101 GLU A C 1
ATOM 802 O O . GLU A 1 101 ? 10.997 1.696 -5.437 1.00 96.50 101 GLU A O 1
ATOM 807 N N . ALA A 1 102 ? 8.920 1.83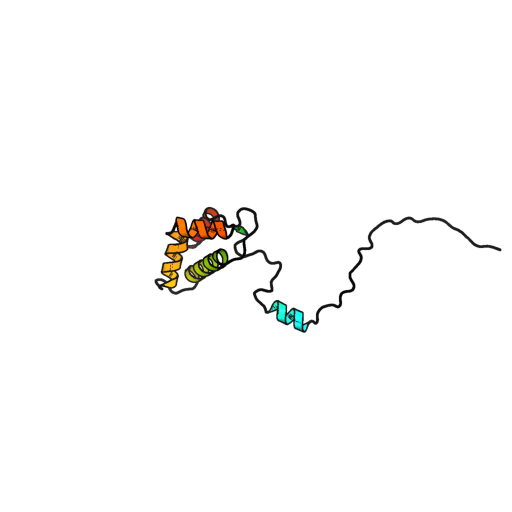3 -4.611 1.00 95.56 102 ALA A N 1
ATOM 808 C CA . ALA A 1 102 ? 8.540 0.448 -4.898 1.00 95.56 102 ALA A CA 1
ATOM 809 C C . ALA A 1 102 ? 8.127 0.195 -6.368 1.00 95.56 102 ALA A C 1
ATOM 811 O O . ALA A 1 102 ? 7.867 -0.949 -6.746 1.00 95.56 102 ALA A O 1
ATOM 812 N N . GLY A 1 103 ? 8.047 1.225 -7.221 1.00 95.62 103 GLY A N 1
ATOM 813 C CA . GLY A 1 103 ? 7.552 1.095 -8.602 1.00 95.62 103 GLY A CA 1
ATOM 814 C C . GLY A 1 103 ? 6.035 0.871 -8.708 1.00 95.62 103 GLY A C 1
ATOM 815 O O . GLY A 1 103 ? 5.541 0.361 -9.714 1.00 95.62 103 GLY A O 1
ATOM 816 N N . ILE A 1 104 ? 5.293 1.240 -7.667 1.00 96.56 104 ILE A N 1
ATOM 817 C CA . ILE A 1 104 ? 3.851 1.055 -7.523 1.00 96.56 104 ILE A CA 1
ATOM 818 C C . ILE A 1 104 ? 3.115 2.353 -7.862 1.00 96.56 104 ILE A C 1
ATOM 820 O O . ILE A 1 104 ? 3.474 3.440 -7.414 1.00 96.56 104 ILE A O 1
ATOM 824 N N . ASP A 1 105 ? 2.029 2.224 -8.613 1.00 97.19 105 ASP A N 1
ATOM 825 C CA . ASP A 1 105 ? 1.024 3.260 -8.805 1.00 97.19 105 ASP A CA 1
ATOM 826 C C . ASP A 1 105 ? 0.237 3.462 -7.498 1.00 97.19 105 ASP A C 1
ATOM 828 O O . ASP A 1 105 ? -0.608 2.646 -7.101 1.00 97.19 105 ASP A O 1
ATOM 832 N N . ALA A 1 106 ? 0.557 4.563 -6.815 1.00 96.44 106 ALA A N 1
ATOM 833 C CA . ALA A 1 106 ? -0.027 4.932 -5.534 1.00 96.44 106 ALA A CA 1
ATOM 834 C C . ALA A 1 106 ? -1.552 5.105 -5.628 1.00 96.44 106 ALA A C 1
ATOM 836 O O . ALA A 1 106 ? -2.291 4.615 -4.770 1.00 96.44 106 ALA A O 1
ATOM 837 N N . GLU A 1 107 ? -2.044 5.774 -6.671 1.00 95.81 107 GLU A N 1
ATOM 838 C CA . GLU A 1 107 ? -3.472 6.053 -6.835 1.00 95.81 107 GLU A CA 1
ATOM 839 C C . GLU A 1 107 ? -4.260 4.764 -7.045 1.00 95.81 107 GLU A C 1
ATOM 841 O O . GLU A 1 107 ? -5.290 4.540 -6.394 1.00 95.81 107 GLU A O 1
ATOM 846 N N . LYS A 1 108 ? -3.744 3.872 -7.895 1.00 96.31 108 LYS A N 1
ATOM 847 C CA . LYS A 1 108 ? -4.356 2.573 -8.171 1.00 96.31 108 LYS A CA 1
ATOM 848 C C . LYS A 1 108 ? -4.398 1.691 -6.925 1.00 96.31 108 LYS A C 1
ATOM 850 O O . LYS A 1 108 ? -5.439 1.094 -6.633 1.00 96.31 108 LYS A O 1
ATOM 855 N N . LEU A 1 109 ? -3.300 1.626 -6.164 1.00 96.56 109 LEU A N 1
ATOM 856 C CA . LEU A 1 109 ? -3.251 0.855 -4.921 1.00 96.56 109 LEU A CA 1
ATOM 857 C C . LEU A 1 109 ? -4.217 1.429 -3.877 1.00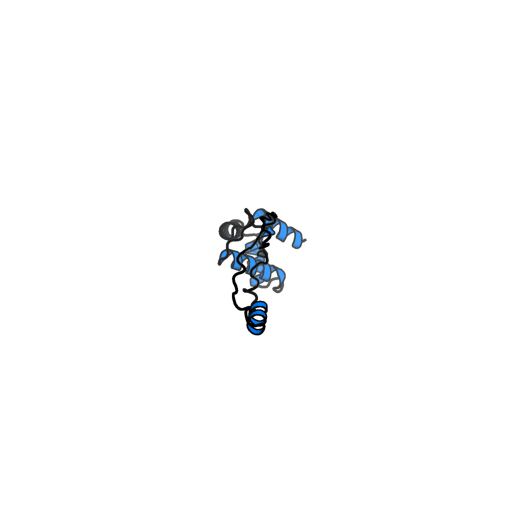 96.56 109 LEU A C 1
ATOM 859 O O . LEU A 1 109 ? -5.051 0.698 -3.342 1.00 96.56 109 LEU A O 1
ATOM 863 N N . ARG A 1 110 ? -4.163 2.737 -3.608 1.00 96.00 110 ARG A N 1
ATOM 864 C CA . ARG A 1 110 ? -5.008 3.371 -2.585 1.00 96.00 110 ARG A CA 1
ATOM 865 C C . ARG A 1 110 ? -6.492 3.268 -2.922 1.00 96.00 110 ARG A C 1
ATOM 867 O O . ARG A 1 110 ? -7.298 3.028 -2.025 1.00 96.00 110 ARG A O 1
ATOM 874 N N . SER A 1 111 ? -6.856 3.392 -4.196 1.00 95.75 111 SER A N 1
ATOM 875 C CA . SER A 1 111 ? -8.240 3.203 -4.645 1.00 95.75 111 SER A CA 1
ATOM 876 C C . SER A 1 111 ? -8.733 1.780 -4.369 1.00 95.75 111 SER A C 1
ATOM 878 O O . SER A 1 111 ? -9.828 1.603 -3.838 1.00 95.75 111 SER A O 1
ATOM 880 N N . HIS A 1 112 ? -7.898 0.767 -4.630 1.00 95.56 112 HIS A N 1
ATOM 881 C CA . HIS A 1 112 ? -8.215 -0.627 -4.305 1.00 95.56 112 HIS A CA 1
ATOM 882 C C . HIS A 1 112 ? -8.350 -0.881 -2.799 1.00 95.56 112 HIS A C 1
ATOM 884 O O . HIS A 1 112 ? -9.203 -1.656 -2.371 1.00 95.56 112 HIS A O 1
ATOM 890 N N . LEU A 1 113 ? -7.503 -0.253 -1.982 1.00 95.06 113 LEU A N 1
ATOM 891 C CA . LEU A 1 113 ? -7.585 -0.388 -0.527 1.00 95.06 113 LEU A CA 1
ATOM 892 C C . LEU A 1 113 ? -8.867 0.264 0.012 1.00 95.06 113 LEU A C 1
ATOM 894 O O . LEU A 1 113 ? -9.553 -0.324 0.845 1.00 95.06 113 LEU A O 1
ATOM 898 N N . LYS A 1 114 ? -9.248 1.437 -0.508 1.00 94.56 114 LYS A N 1
ATOM 899 C CA . LYS A 1 114 ? -10.485 2.130 -0.117 1.00 94.56 114 LYS A CA 1
ATOM 900 C C . LYS A 1 114 ? -11.741 1.330 -0.462 1.00 94.56 114 LYS A C 1
ATOM 902 O O . LYS A 1 114 ? -12.640 1.267 0.369 1.00 94.56 114 LYS A O 1
ATOM 907 N N . SER A 1 115 ? -11.786 0.666 -1.620 1.00 94.06 115 SER A N 1
ATOM 908 C CA . SER A 1 115 ? -12.942 -0.161 -2.005 1.00 94.06 115 SER A CA 1
ATOM 909 C C . SER A 1 115 ? -13.142 -1.399 -1.123 1.00 94.06 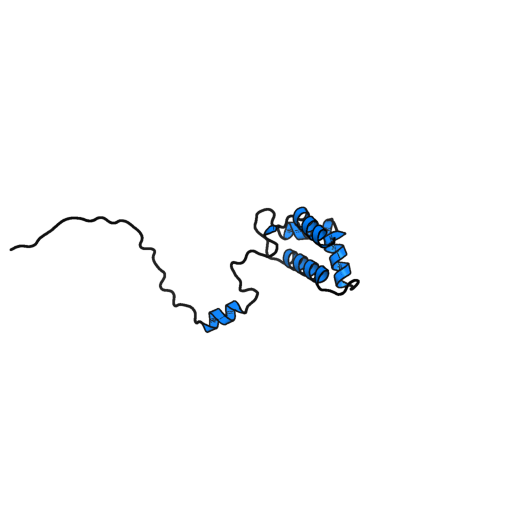115 SER A C 1
ATOM 911 O O . SER A 1 115 ? -14.177 -2.043 -1.213 1.00 94.06 115 SER A O 1
ATOM 913 N N . ARG A 1 116 ? -12.140 -1.781 -0.321 1.00 87.25 116 ARG A N 1
ATOM 914 C CA . ARG A 1 116 ? -12.224 -2.890 0.644 1.00 87.25 116 ARG A CA 1
ATOM 915 C C . ARG A 1 116 ? -12.587 -2.439 2.060 1.00 87.25 116 ARG A C 1
ATOM 917 O O . ARG A 1 116 ? -12.774 -3.288 2.923 1.00 87.25 116 ARG A O 1
ATOM 924 N N . ARG A 1 117 ? -12.610 -1.128 2.317 1.00 81.31 117 ARG A N 1
ATOM 925 C CA . ARG A 1 117 ? -12.959 -0.558 3.626 1.00 81.31 117 ARG A CA 1
ATOM 926 C C . ARG A 1 117 ? -14.472 -0.388 3.800 1.00 81.31 117 ARG A C 1
ATOM 928 O O . ARG A 1 117 ? -14.934 -0.315 4.934 1.00 81.31 117 ARG A O 1
ATOM 935 N N . THR A 1 118 ? -15.195 -0.268 2.691 1.00 58.50 118 THR A N 1
ATOM 936 C CA . THR A 1 118 ? -16.662 -0.198 2.609 1.00 58.50 118 THR A CA 1
ATOM 937 C C . THR A 1 118 ? -17.271 -1.584 2.578 1.00 58.50 118 THR A C 1
ATOM 939 O O . THR A 1 118 ? -18.277 -1.784 3.285 1.00 58.50 118 THR A O 1
#